Protein AF-A0A7C1Q3K1-F1 (afdb_monomer)

Mean predicted aligned error: 3.29 Å

Secondary structure (DSSP, 8-state):
-PPPEEETTEEESSS-BPPTTSSTTSGGGTTTS-GGG-SB---

Foldseek 3Di:
DADFDADPNDTFPHPAEDDPPPQPVVPVCVVPDPPNPHRYYDD

Nearest PDB structures (foldseek):
  5ksw-assembly1_A  TM=9.142E-01  e=5.473E-02  Lactococcus lactis
  3tjx-assembly1_B  TM=6.356E-01  e=6.957E+00  Leishmania major
  3tjx-assembly1_A  TM=6.433E-01  e=6.957E+00  Leishmania major
  6ebs-assembly1_B  TM=6.350E-01  e=6.957E+00  Leishmania major

Structure (mmCIF, N/CA/C/O backbone):
data_AF-A0A7C1Q3K1-F1
#
_entry.id   AF-A0A7C1Q3K1-F1
#
loop_
_atom_site.group_PDB
_atom_site.id
_atom_site.type_symbol
_atom_site.label_atom_id
_atom_site.label_alt_id
_atom_site.label_comp_id
_atom_site.label_asym_id
_atom_site.label_entity_id
_atom_site.label_seq_id
_atom_site.pdbx_PDB_ins_code
_atom_site.Cartn_x
_atom_site.Cartn_y
_atom_site.Cartn_z
_atom_site.occupancy
_atom_site.B_iso_or_equiv
_atom_site.auth_seq_id
_atom_site.auth_comp_id
_atom_site.auth_asym_id
_atom_site.auth_atom_id
_atom_site.pdbx_PDB_model_num
ATOM 1 N N . MET A 1 1 ? -6.791 -16.153 8.119 1.00 54.09 1 MET A N 1
ATOM 2 C CA . MET A 1 1 ? -7.547 -15.003 8.657 1.00 54.09 1 MET A CA 1
ATOM 3 C C . MET A 1 1 ? -6.539 -13.886 8.902 1.00 54.09 1 MET A C 1
ATOM 5 O O . MET A 1 1 ? -5.699 -14.054 9.774 1.00 54.09 1 MET A O 1
ATOM 9 N N . LYS A 1 2 ? -6.499 -12.833 8.074 1.00 64.25 2 LYS A N 1
ATOM 10 C CA . LYS A 1 2 ? -5.681 -11.644 8.374 1.00 64.25 2 LYS A CA 1
ATOM 11 C C . LYS A 1 2 ? -6.609 -10.644 9.074 1.00 64.25 2 LYS A C 1
ATOM 13 O O . LYS A 1 2 ? -7.652 -10.355 8.491 1.00 64.25 2 LYS A O 1
ATOM 18 N N . PRO A 1 3 ? -6.322 -10.200 10.307 1.00 83.44 3 PRO A N 1
ATOM 19 C CA . PRO A 1 3 ? -7.218 -9.289 11.002 1.00 83.44 3 PRO A CA 1
ATOM 20 C C . PRO A 1 3 ? -7.172 -7.919 10.324 1.00 83.44 3 PRO A C 1
ATOM 22 O O . PRO A 1 3 ? -6.091 -7.384 10.078 1.00 83.44 3 PRO A O 1
ATOM 25 N N . G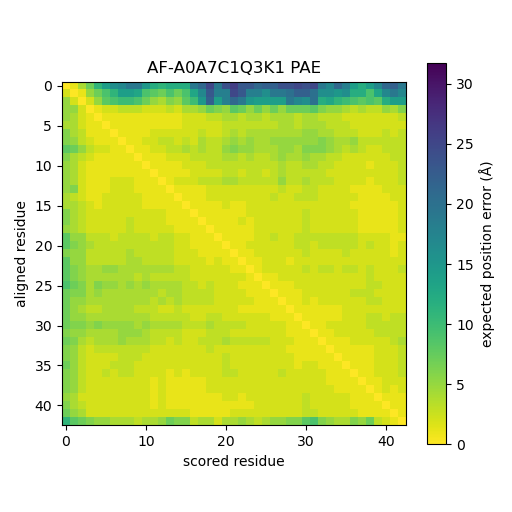LU A 1 4 ? -8.345 -7.375 10.018 1.00 93.75 4 GLU A N 1
ATOM 26 C CA . GLU A 1 4 ? -8.507 -5.967 9.672 1.00 93.75 4 GLU A CA 1
ATOM 27 C C . GLU A 1 4 ? -8.048 -5.104 10.859 1.00 93.75 4 GLU A C 1
ATOM 29 O O . GLU A 1 4 ? -8.273 -5.463 12.018 1.00 93.75 4 GLU 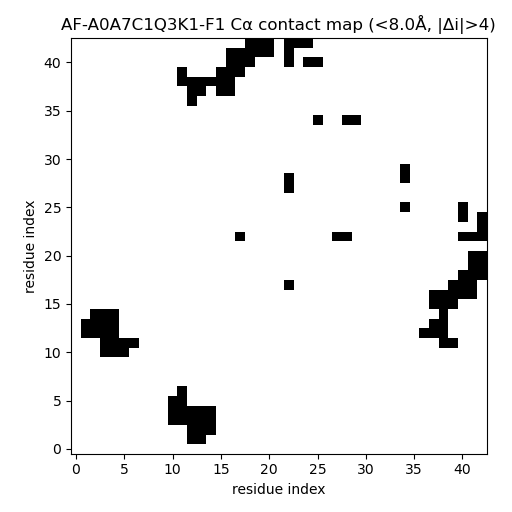A O 1
ATOM 34 N N . VAL A 1 5 ? -7.367 -3.990 10.586 1.00 96.44 5 VAL A N 1
ATOM 35 C CA . VAL A 1 5 ? -6.823 -3.105 11.627 1.00 96.44 5 VAL A CA 1
ATOM 36 C C . VAL A 1 5 ? -7.132 -1.646 11.326 1.00 96.44 5 VAL A C 1
ATOM 38 O O . VAL A 1 5 ? -7.189 -1.234 10.169 1.00 96.44 5 VAL A O 1
ATOM 41 N N . LYS A 1 6 ? -7.288 -0.842 12.382 1.00 96.94 6 LYS A N 1
ATOM 42 C CA . LYS A 1 6 ? -7.447 0.611 12.286 1.00 96.94 6 LYS A CA 1
ATOM 43 C C . LYS A 1 6 ? -6.220 1.305 12.870 1.00 96.94 6 LYS A C 1
ATOM 45 O O . LYS A 1 6 ? -5.990 1.222 14.073 1.00 96.94 6 LYS A O 1
ATOM 50 N N . ILE A 1 7 ? -5.447 1.997 12.034 1.00 95.00 7 ILE A N 1
ATOM 51 C CA . ILE A 1 7 ? -4.224 2.716 12.432 1.00 95.00 7 ILE A CA 1
ATOM 52 C C . ILE A 1 7 ? -4.292 4.141 11.887 1.00 95.00 7 ILE A C 1
ATOM 54 O O . ILE A 1 7 ? -4.622 4.338 10.723 1.00 95.00 7 ILE A O 1
ATOM 58 N N . GLY A 1 8 ? -4.023 5.149 12.725 1.00 93.31 8 GLY A N 1
ATOM 59 C CA . GLY A 1 8 ? -3.969 6.551 12.281 1.00 93.31 8 GLY A CA 1
ATOM 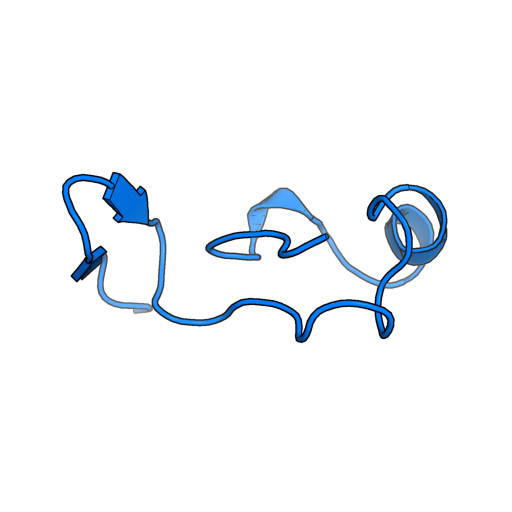60 C C . GLY A 1 8 ? -5.254 7.066 11.612 1.00 93.31 8 GLY A C 1
ATOM 61 O O . GLY A 1 8 ? -5.195 7.968 10.789 1.00 93.31 8 GLY A O 1
ATOM 62 N N . GLY A 1 9 ? -6.411 6.469 11.918 1.00 95.75 9 GLY A N 1
ATOM 63 C CA . GLY A 1 9 ? -7.695 6.789 11.279 1.00 95.75 9 GLY A CA 1
ATOM 64 C C . GLY A 1 9 ? -8.001 6.001 9.999 1.00 95.75 9 GLY A C 1
ATOM 65 O O . GLY A 1 9 ? -9.148 6.017 9.558 1.00 95.75 9 GLY A O 1
ATOM 66 N N . MET A 1 10 ? -7.040 5.253 9.455 1.00 94.31 10 MET A N 1
ATOM 67 C CA . MET A 1 10 ? -7.204 4.416 8.26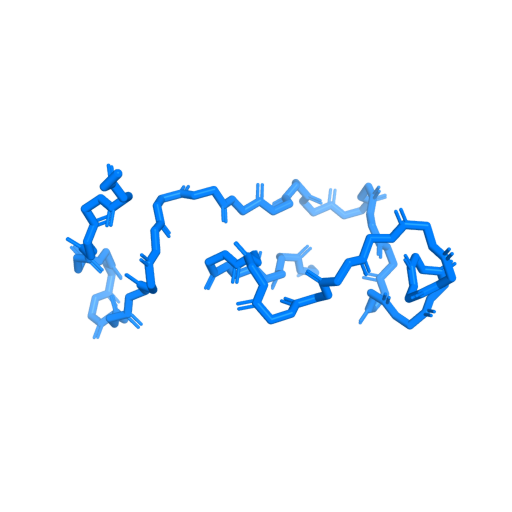5 1.00 94.31 10 MET A CA 1
ATOM 68 C C . MET A 1 10 ? -7.610 2.987 8.640 1.00 94.31 10 MET A C 1
ATOM 70 O O . MET A 1 10 ? -7.006 2.382 9.528 1.00 94.31 10 MET A O 1
ATOM 74 N N . LEU A 1 11 ? -8.618 2.446 7.951 1.00 95.62 11 LEU A N 1
ATOM 75 C CA . LEU A 1 11 ? -8.979 1.030 8.014 1.00 95.62 11 LEU A CA 1
ATOM 76 C C . LEU A 1 11 ? -8.186 0.263 6.952 1.00 95.62 11 LEU A C 1
ATOM 78 O O . LEU A 1 11 ? -8.262 0.593 5.770 1.00 95.62 11 LEU A O 1
ATOM 82 N N . MET A 1 12 ? -7.434 -0.750 7.370 1.00 95.62 12 MET A N 1
ATOM 83 C CA . MET A 1 12 ? -6.590 -1.562 6.494 1.00 95.62 12 MET A CA 1
ATOM 84 C C . MET A 1 12 ? -7.008 -3.025 6.557 1.00 95.62 12 MET A C 1
ATOM 86 O O . MET A 1 12 ? -7.217 -3.573 7.639 1.00 95.62 12 MET A O 1
ATOM 90 N N . LYS A 1 13 ? -7.024 -3.688 5.394 1.00 94.31 13 LYS A N 1
ATOM 91 C CA . LYS A 1 13 ? -7.384 -5.113 5.253 1.00 94.31 13 LYS A CA 1
ATOM 92 C C . LYS A 1 13 ? -6.526 -6.040 6.123 1.00 94.31 13 LYS A C 1
ATOM 94 O O . LYS A 1 13 ? -6.928 -7.164 6.403 1.00 94.31 13 LYS A O 1
ATOM 99 N N . ASN A 1 14 ? -5.307 -5.613 6.449 1.00 95.88 14 ASN A N 1
ATOM 100 C CA . ASN A 1 14 ? -4.354 -6.290 7.324 1.00 95.88 14 ASN A CA 1
ATOM 101 C C . ASN A 1 14 ? -3.214 -5.319 7.716 1.00 95.88 14 ASN A C 1
ATOM 103 O O . ASN A 1 14 ? -3.091 -4.271 7.082 1.00 95.88 14 ASN A O 1
ATOM 107 N N . PRO A 1 15 ? -2.372 -5.634 8.721 1.00 95.75 15 PRO A N 1
ATOM 108 C CA . PRO A 1 15 ? -1.318 -4.723 9.183 1.00 95.75 15 PRO A CA 1
ATOM 109 C C . PRO A 1 15 ? -0.044 -4.719 8.318 1.00 95.75 15 PRO A C 1
ATOM 111 O O . PRO A 1 15 ? 0.919 -4.047 8.678 1.00 95.75 15 PRO A O 1
ATOM 114 N N . VAL A 1 16 ? 0.015 -5.482 7.220 1.00 95.56 16 VAL A N 1
ATOM 115 C CA . VAL A 1 16 ? 1.213 -5.546 6.370 1.00 95.56 16 VAL A CA 1
ATOM 116 C C . VAL A 1 16 ? 1.260 -4.318 5.467 1.00 95.56 16 VAL A C 1
ATOM 118 O O . VAL A 1 16 ? 0.339 -4.081 4.687 1.00 95.56 16 VAL A O 1
ATOM 121 N N . MET A 1 17 ? 2.357 -3.571 5.540 1.00 95.44 17 MET A N 1
ATOM 122 C CA . MET A 1 17 ? 2.628 -2.411 4.695 1.00 95.44 17 MET A CA 1
ATOM 123 C C . MET A 1 17 ? 4.084 -2.406 4.234 1.00 95.44 17 MET A C 1
ATOM 125 O O . MET A 1 17 ? 4.937 -3.044 4.855 1.00 95.44 17 MET A O 1
ATOM 129 N N . THR A 1 18 ? 4.362 -1.706 3.140 1.00 96.69 18 THR A N 1
ATOM 130 C CA . THR A 1 18 ? 5.728 -1.529 2.631 1.00 96.69 18 THR A CA 1
ATOM 131 C C . THR A 1 18 ? 6.487 -0.500 3.469 1.00 96.69 18 THR A C 1
ATOM 133 O O . THR A 1 18 ? 5.877 0.354 4.111 1.00 96.69 18 THR A O 1
ATOM 136 N N . ALA A 1 19 ? 7.820 -0.556 3.468 1.00 97.12 19 ALA A N 1
ATOM 137 C CA . ALA A 1 19 ? 8.627 0.551 3.974 1.00 97.12 19 ALA A CA 1
ATOM 138 C C . ALA A 1 19 ? 8.782 1.623 2.877 1.00 97.12 19 ALA A C 1
ATOM 140 O O . ALA A 1 19 ? 8.827 1.295 1.688 1.00 97.12 19 ALA A O 1
ATOM 141 N N . SER A 1 20 ? 8.862 2.901 3.268 1.00 96.69 20 SER A N 1
ATOM 142 C CA . SER A 1 20 ? 9.101 3.998 2.315 1.00 96.69 20 SER A CA 1
ATOM 143 C C . SER A 1 20 ? 10.414 3.767 1.560 1.00 96.69 20 SER A C 1
ATOM 145 O O . SER A 1 20 ? 11.419 3.349 2.140 1.00 96.69 20 SER A O 1
ATOM 147 N N . GLY A 1 21 ? 10.383 3.991 0.247 1.00 95.94 21 GLY A N 1
ATOM 148 C CA . GLY A 1 21 ? 11.536 3.820 -0.639 1.00 95.94 21 GLY A CA 1
ATOM 149 C C . GLY A 1 21 ? 11.895 2.374 -1.004 1.00 95.94 21 GLY A C 1
ATOM 150 O O . GLY A 1 21 ? 12.846 2.181 -1.757 1.00 95.94 21 GLY A O 1
ATOM 151 N N . THR A 1 22 ? 11.162 1.357 -0.530 1.00 95.31 22 THR A N 1
ATOM 152 C CA . THR A 1 22 ? 11.488 -0.060 -0.808 1.00 95.31 22 THR A CA 1
ATOM 153 C C . THR A 1 22 ? 10.551 -0.743 -1.801 1.00 95.31 22 THR A C 1
ATOM 155 O O . THR A 1 22 ? 10.721 -1.932 -2.057 1.00 95.31 22 THR A O 1
ATOM 158 N N . PHE A 1 23 ? 9.529 -0.046 -2.308 1.00 95.62 23 PHE A N 1
ATOM 159 C CA . PHE A 1 23 ? 8.477 -0.668 -3.126 1.00 95.62 23 PHE A CA 1
ATOM 160 C C . PHE A 1 23 ? 7.988 0.188 -4.307 1.00 95.62 23 PHE A C 1
ATOM 162 O O . PHE A 1 23 ? 6.971 -0.136 -4.918 1.00 95.62 23 PHE A O 1
ATOM 169 N N . GLY A 1 24 ? 8.695 1.279 -4.634 1.00 92.62 24 GLY A N 1
ATOM 170 C CA . GLY A 1 24 ? 8.264 2.216 -5.677 1.00 92.62 24 GLY A CA 1
ATOM 171 C C . GLY A 1 24 ? 6.829 2.697 -5.442 1.00 92.62 24 GLY A C 1
ATOM 172 O O . GLY A 1 24 ? 6.433 2.922 -4.299 1.00 92.62 24 GLY A O 1
ATOM 173 N N . TYR A 1 25 ? 6.038 2.790 -6.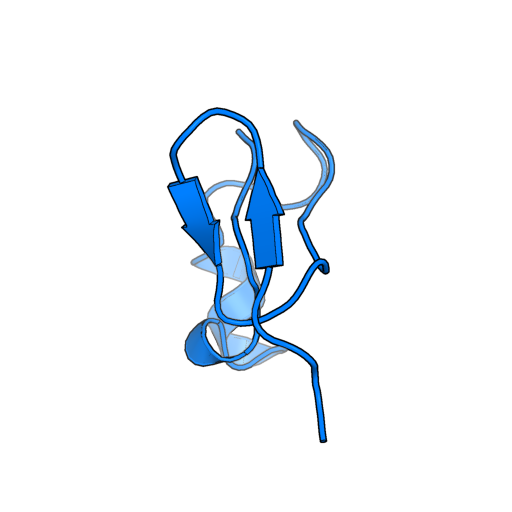511 1.00 94.06 25 TYR A N 1
ATOM 174 C CA . TYR A 1 25 ? 4.597 3.074 -6.423 1.00 94.06 25 TYR A CA 1
ATOM 175 C C . TYR A 1 25 ? 3.736 1.796 -6.449 1.00 94.06 25 TYR A C 1
ATOM 177 O O . TYR A 1 25 ? 2.509 1.867 -6.532 1.00 94.06 25 TYR A O 1
ATOM 185 N N . GLY A 1 26 ? 4.366 0.621 -6.376 1.00 92.81 26 GLY A N 1
ATOM 186 C CA . GLY A 1 26 ? 3.732 -0.695 -6.320 1.00 92.81 26 GLY A CA 1
ATOM 187 C C . GLY A 1 26 ? 3.448 -1.336 -7.680 1.00 92.81 26 GLY A C 1
ATOM 188 O O . GLY A 1 26 ? 3.344 -2.560 -7.749 1.00 92.81 26 GLY A O 1
ATOM 189 N N . ALA A 1 27 ? 3.375 -0.564 -8.767 1.00 93.88 27 ALA A N 1
ATOM 190 C CA . ALA A 1 27 ? 3.107 -1.095 -10.108 1.00 93.88 27 ALA A CA 1
ATOM 191 C C . ALA A 1 27 ? 4.206 -2.063 -10.584 1.00 93.88 27 ALA A C 1
ATOM 193 O O . ALA A 1 27 ? 3.912 -3.083 -11.206 1.00 93.88 27 A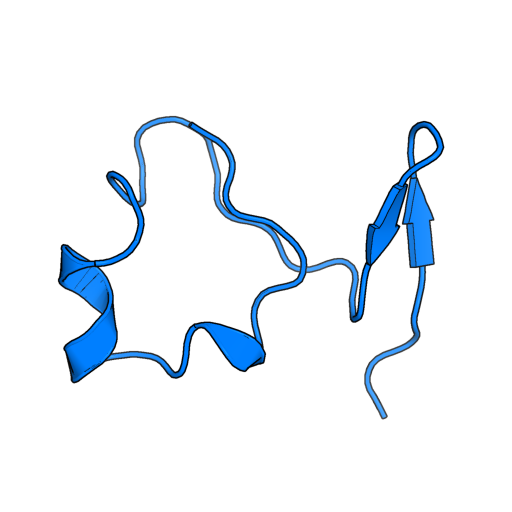LA A O 1
ATOM 194 N N . GLU A 1 28 ? 5.453 -1.787 -10.212 1.00 94.25 28 GLU A N 1
ATOM 195 C CA . GLU A 1 28 ? 6.650 -2.571 -10.531 1.00 94.25 28 GLU A CA 1
ATOM 196 C C . GLU A 1 28 ? 6.613 -3.980 -9.923 1.00 94.25 28 GLU A C 1
ATOM 198 O O . GLU A 1 28 ? 7.273 -4.895 -10.410 1.00 94.25 28 GLU A O 1
ATOM 203 N N . TYR A 1 29 ? 5.824 -4.163 -8.863 1.00 95.12 29 TYR A N 1
ATOM 204 C CA . TYR A 1 29 ? 5.688 -5.429 -8.150 1.00 95.12 29 TYR 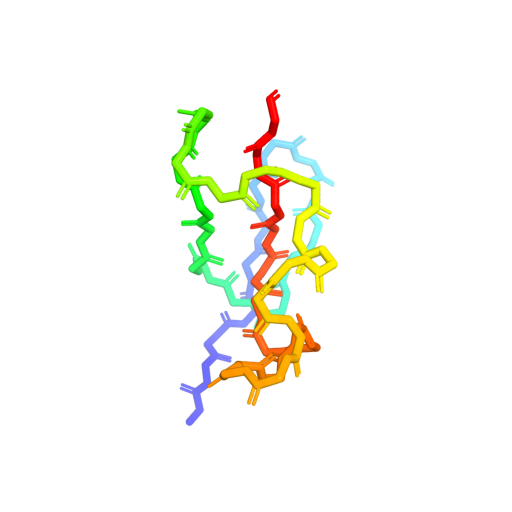A CA 1
ATOM 205 C C . TYR A 1 29 ? 4.407 -6.194 -8.504 1.00 95.12 29 TYR A C 1
ATOM 207 O O . TYR A 1 29 ? 4.206 -7.296 -7.992 1.00 95.12 29 TYR A O 1
ATOM 215 N N . SER A 1 30 ? 3.561 -5.654 -9.390 1.00 94.50 30 SER A N 1
ATOM 216 C CA . SER A 1 30 ? 2.271 -6.260 -9.764 1.00 94.50 30 SER A CA 1
ATOM 217 C C . SER A 1 30 ? 2.398 -7.623 -10.457 1.00 94.50 30 SER A C 1
ATOM 219 O O . SER A 1 30 ? 1.487 -8.442 -10.365 1.00 94.50 30 SER A O 1
ATOM 221 N N . GLU A 1 31 ? 3.541 -7.903 -11.089 1.00 96.69 31 GLU A N 1
ATOM 222 C CA . GLU A 1 31 ? 3.847 -9.208 -11.692 1.00 96.69 31 GLU A CA 1
ATOM 223 C C . GLU A 1 31 ? 4.291 -10.261 -10.661 1.00 96.69 31 GLU A C 1
ATOM 225 O O . GLU A 1 31 ? 4.238 -11.461 -10.929 1.00 96.69 31 GLU A O 1
ATOM 230 N N . PHE A 1 32 ? 4.720 -9.828 -9.472 1.00 95.38 32 PHE A N 1
ATOM 231 C CA . PHE A 1 32 ? 5.292 -10.695 -8.439 1.00 95.38 32 PHE A CA 1
ATOM 232 C C . PHE A 1 32 ? 4.362 -10.886 -7.235 1.00 95.38 32 PHE A C 1
ATOM 234 O O . PHE A 1 32 ? 4.447 -11.903 -6.544 1.00 95.38 32 PHE A O 1
ATOM 241 N N . VAL A 1 33 ? 3.487 -9.913 -6.955 1.00 92.75 33 VAL A N 1
ATOM 242 C CA . VAL A 1 33 ? 2.588 -9.902 -5.794 1.00 92.75 33 VAL A CA 1
ATOM 243 C C . VAL A 1 33 ? 1.228 -9.317 -6.180 1.00 92.75 33 VAL A C 1
ATOM 245 O O . VAL A 1 33 ? 1.151 -8.255 -6.790 1.00 92.75 33 VAL A O 1
ATOM 248 N N . ASP A 1 34 ? 0.139 -9.956 -5.738 1.00 94.81 34 ASP A N 1
ATOM 249 C CA . ASP A 1 34 ? -1.194 -9.345 -5.800 1.00 94.81 34 ASP A CA 1
ATOM 250 C C . ASP A 1 34 ? -1.290 -8.177 -4.808 1.00 94.81 34 ASP A C 1
ATOM 252 O O . ASP A 1 34 ? -1.387 -8.362 -3.587 1.00 94.81 34 ASP A O 1
ATOM 256 N N . LEU A 1 35 ? -1.289 -6.961 -5.351 1.00 93.94 35 LEU A N 1
ATOM 257 C CA . LEU A 1 35 ? -1.344 -5.716 -4.587 1.00 93.94 35 LEU A CA 1
ATOM 258 C C . LEU A 1 35 ? -2.600 -5.617 -3.705 1.00 93.94 35 LEU A C 1
ATOM 260 O O . LEU A 1 35 ? -2.564 -4.959 -2.665 1.00 93.94 35 LEU A O 1
ATOM 264 N N . ASN A 1 36 ? -3.690 -6.320 -4.038 1.00 93.56 36 ASN A N 1
ATOM 265 C CA . ASN A 1 36 ? -4.922 -6.303 -3.241 1.00 93.56 36 ASN A CA 1
ATOM 266 C C . ASN A 1 36 ? -4.769 -6.930 -1.851 1.00 93.56 36 ASN A C 1
ATOM 268 O O . ASN A 1 36 ? -5.629 -6.707 -0.987 1.00 93.56 36 ASN A O 1
ATOM 272 N N . HIS A 1 37 ? -3.706 -7.710 -1.641 1.00 93.25 37 HIS A N 1
ATOM 273 C CA . HIS A 1 37 ? -3.387 -8.360 -0.375 1.00 93.25 37 HIS A CA 1
ATOM 274 C C . HIS A 1 37 ? -2.533 -7.509 0.573 1.00 93.25 37 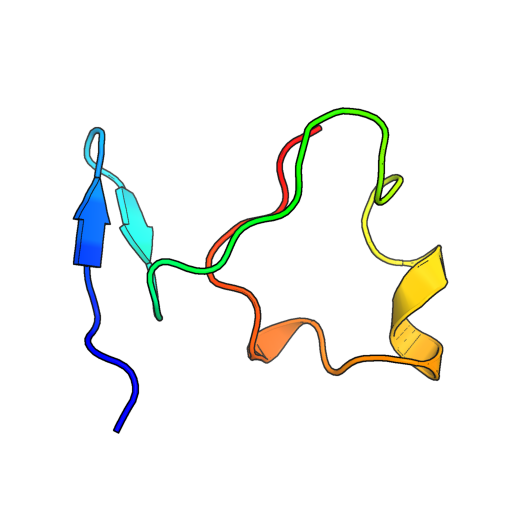HIS A C 1
ATOM 276 O O . HIS A 1 37 ? -2.383 -7.903 1.737 1.00 93.25 37 HIS A O 1
ATOM 282 N N . ILE A 1 38 ? -1.981 -6.383 0.115 1.00 94.00 38 ILE A N 1
ATOM 283 C CA . ILE A 1 38 ? -1.195 -5.454 0.937 1.00 94.00 38 ILE A CA 1
ATOM 284 C C . ILE A 1 38 ? -2.153 -4.500 1.667 1.00 94.00 38 ILE A C 1
ATOM 286 O O . ILE A 1 38 ? -3.158 -4.064 1.108 1.00 94.00 38 ILE A O 1
ATOM 290 N N . GLY A 1 39 ? -1.883 -4.223 2.944 1.00 95.25 39 GLY A N 1
ATOM 291 C CA . GLY A 1 39 ? -2.696 -3.322 3.763 1.00 95.25 39 GLY A CA 1
ATOM 292 C C . GLY A 1 39 ? -2.536 -1.855 3.365 1.00 95.25 39 GLY A C 1
ATOM 293 O O . GLY A 1 39 ? -3.536 -1.149 3.255 1.00 95.25 39 GLY A O 1
ATOM 294 N N . ALA A 1 40 ? -1.296 -1.423 3.116 1.00 95.38 40 ALA A N 1
ATOM 295 C CA . ALA A 1 40 ? -0.962 -0.095 2.605 1.00 95.38 40 ALA A CA 1
ATOM 296 C C . ALA A 1 40 ? 0.384 -0.090 1.857 1.00 95.38 40 ALA A C 1
ATOM 298 O O . ALA A 1 40 ? 1.294 -0.852 2.194 1.00 95.38 40 ALA A O 1
ATOM 299 N N . VAL A 1 41 ? 0.524 0.806 0.878 1.00 95.19 41 VAL A N 1
ATOM 300 C CA . VAL A 1 41 ? 1.812 1.147 0.258 1.00 95.19 41 VAL A CA 1
ATOM 301 C C . VAL A 1 41 ? 2.270 2.477 0.843 1.00 95.19 41 VAL A C 1
ATOM 303 O O . VAL A 1 41 ? 1.537 3.463 0.787 1.00 95.19 41 VAL A O 1
ATOM 306 N N . VAL A 1 42 ? 3.464 2.483 1.428 1.00 95.12 42 VAL A N 1
ATOM 307 C CA . VAL A 1 42 ? 4.111 3.682 1.966 1.00 95.12 42 VAL A CA 1
ATOM 308 C C . VAL A 1 42 ? 5.129 4.166 0.942 1.00 95.12 42 VAL A C 1
ATOM 310 O O . VAL A 1 42 ? 6.060 3.430 0.607 1.00 95.12 42 VAL A O 1
ATOM 313 N N . VAL A 1 43 ? 4.929 5.392 0.462 1.00 91.56 43 VAL A N 1
ATOM 314 C CA . VAL A 1 43 ? 5.844 6.128 -0.419 1.00 9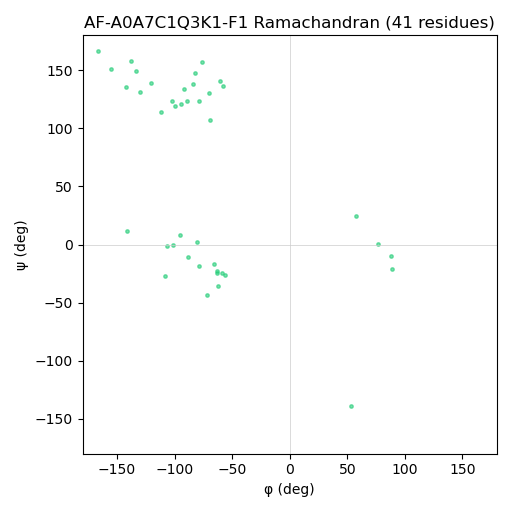1.56 43 VAL A CA 1
ATOM 315 C C . VAL A 1 43 ? 6.497 7.259 0.349 1.00 91.56 43 VAL A C 1
ATOM 317 O O . VAL A 1 43 ? 5.764 8.018 1.017 1.00 91.56 43 VAL A O 1
#

pLDDT: mean 92.95, std 7.83, range [54.09, 97.12]

Solvent-accessible surface area (backbone atoms only — not comparable to full-atom values): 2850 Å² total; per-residue (Å²): 137,69,62,68,40,76,55,97,90,45,80,22,69,22,86,52,59,51,55,66,84,74,52,70,92,46,71,92,42,54,90,81,42,71,68,88,78,50,30,46,84,38,108

Radius of gyration: 10.75 Å; Cα contacts (8 Å, |Δi|>4): 57; chains: 1; bounding box: 20×22×24 Å

Sequence (43 aa):
MKPEVKIGGMLMKNPVMTASGTFGYGAEYSEFVDLNHIGAVVV